Protein AF-A0A2E9CXJ7-F1 (afdb_monomer)

Sequence (44 aa):
MKNKKILINVEPIYLEDH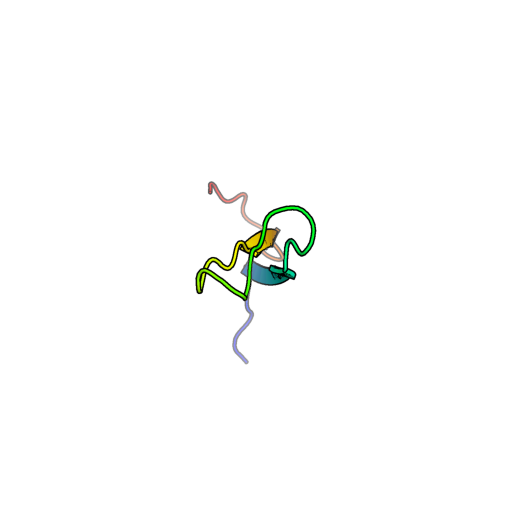SDPSEDSYLWAYKVKIKNNGTKTIKL

Foldseek 3Di:
DDDPQKDKDKDKDWDPVQADVVVPGTDIDIDIDIDGNDPDDDDD

pLDDT: 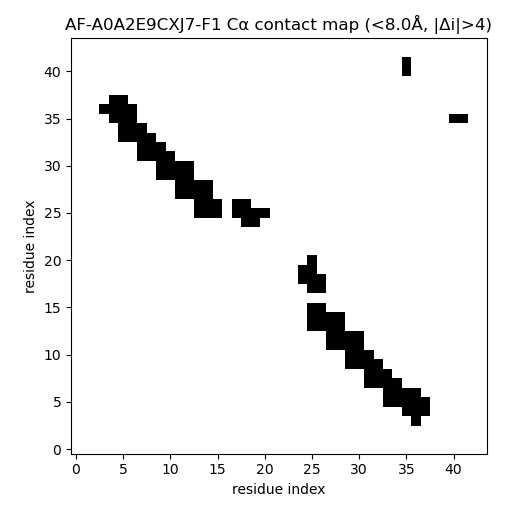mean 88.88, std 12.4, range [44.25, 97.62]

Radius of gyration: 16.64 Å; Cα contacts (8 Å, |Δi|>4): 55; chains: 1; bounding box: 42×19×34 Å

Solvent-accessible surface area (backbone atoms only — not comparable to full-atom values): 3008 Å² total; per-residue (Å²): 132,88,80,67,37,64,45,77,46,75,46,79,40,78,35,65,99,70,38,40,78,92,76,75,37,79,39,69,50,73,50,76,46,78,43,76,73,46,96,64,92,81,82,134

Structure (mmCIF, N/CA/C/O backbone):
data_AF-A0A2E9CXJ7-F1
#
_entry.id   AF-A0A2E9CXJ7-F1
#
loop_
_atom_site.group_PDB
_atom_site.id
_atom_site.type_symbol
_atom_site.label_atom_id
_atom_site.label_alt_id
_atom_site.label_comp_id
_atom_site.label_asym_id
_atom_site.label_entity_id
_atom_site.label_seq_id
_atom_site.pdbx_PDB_ins_code
_atom_site.Cartn_x
_atom_site.Cartn_y
_atom_site.Cartn_z
_atom_site.occupancy
_atom_site.B_iso_or_equiv
_atom_site.auth_seq_id
_atom_site.auth_comp_id
_atom_site.auth_asym_id
_atom_site.auth_atom_id
_atom_site.pdbx_PDB_model_num
ATOM 1 N N . MET A 1 1 ? -26.352 -7.488 11.790 1.00 44.25 1 MET A N 1
ATOM 2 C CA . MET A 1 1 ? -25.633 -6.682 10.771 1.00 44.25 1 MET A CA 1
ATOM 3 C C . MET A 1 1 ? -24.359 -6.105 11.380 1.00 44.25 1 MET A C 1
ATOM 5 O O . MET A 1 1 ? -24.444 -5.448 12.409 1.00 44.25 1 MET A O 1
ATOM 9 N N . LYS A 1 2 ? -23.176 -6.376 10.808 1.00 51.38 2 LYS A N 1
ATOM 10 C CA . LYS A 1 2 ? -21.899 -5.806 11.283 1.00 51.38 2 LYS A CA 1
ATOM 11 C C . LYS A 1 2 ? -21.776 -4.354 10.797 1.00 51.38 2 LYS A C 1
ATOM 13 O O . LYS A 1 2 ? -21.420 -4.130 9.646 1.00 51.38 2 LYS A O 1
ATOM 18 N N . ASN A 1 3 ? -22.033 -3.375 11.667 1.00 59.47 3 ASN A N 1
ATOM 19 C CA . ASN A 1 3 ? -21.704 -1.973 11.388 1.00 59.47 3 ASN A CA 1
ATOM 20 C C . ASN A 1 3 ? -20.181 -1.793 11.447 1.00 59.47 3 ASN A C 1
ATOM 22 O O . ASN A 1 3 ? -19.607 -1.662 12.530 1.00 59.47 3 ASN A O 1
ATOM 26 N N . LYS A 1 4 ? -19.514 -1.795 10.286 1.00 67.25 4 LYS A N 1
ATOM 27 C CA . LYS A 1 4 ? -18.105 -1.395 10.188 1.00 67.25 4 LYS A CA 1
ATOM 28 C C . LYS A 1 4 ? -18.012 0.111 10.445 1.00 67.25 4 LYS A C 1
ATOM 30 O O . LYS A 1 4 ? -18.186 0.920 9.540 1.00 67.25 4 LYS A O 1
ATOM 35 N N . LYS A 1 5 ? -17.770 0.482 11.706 1.00 84.38 5 LYS A N 1
ATOM 36 C CA . LYS A 1 5 ? -17.568 1.882 12.113 1.00 84.38 5 LYS A CA 1
ATOM 37 C C . LYS A 1 5 ? -16.325 2.474 11.460 1.00 84.38 5 LYS A C 1
ATOM 39 O O . LYS A 1 5 ? -16.323 3.659 11.182 1.00 84.38 5 LYS A O 1
ATOM 44 N N . ILE A 1 6 ? -15.319 1.654 11.161 1.00 87.94 6 ILE A N 1
ATOM 45 C CA . ILE A 1 6 ? -14.116 2.061 10.434 1.00 87.94 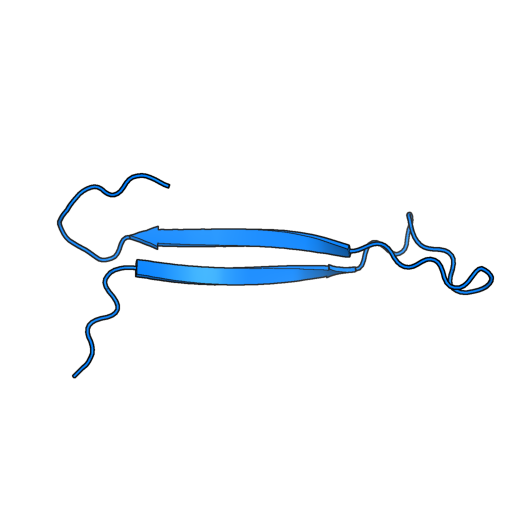6 ILE A CA 1
ATOM 46 C C . ILE A 1 6 ? -14.057 1.303 9.110 1.00 87.94 6 ILE A C 1
ATOM 48 O O . ILE A 1 6 ? -14.207 0.079 9.081 1.00 87.94 6 ILE A O 1
ATOM 52 N N . LEU A 1 7 ? -13.849 2.038 8.023 1.00 90.38 7 LEU A N 1
ATOM 53 C CA . LEU A 1 7 ? -13.589 1.510 6.692 1.00 90.38 7 LEU A CA 1
ATOM 54 C C . LEU A 1 7 ? -12.150 1.858 6.313 1.00 90.38 7 LEU A C 1
ATOM 56 O O . LEU A 1 7 ? -11.754 3.018 6.399 1.00 90.38 7 LEU A O 1
ATOM 60 N N . ILE A 1 8 ? -11.384 0.855 5.901 1.00 91.25 8 ILE A N 1
ATOM 61 C CA . ILE A 1 8 ? -10.014 1.023 5.422 1.00 91.25 8 ILE A CA 1
ATOM 62 C C . ILE A 1 8 ? -9.995 0.551 3.977 1.00 91.25 8 ILE A C 1
ATOM 64 O O . ILE A 1 8 ? -10.331 -0.601 3.704 1.00 91.25 8 ILE A O 1
ATOM 68 N N . ASN A 1 9 ? -9.603 1.443 3.076 1.00 94.19 9 ASN A N 1
ATOM 69 C CA . ASN A 1 9 ? -9.382 1.132 1.674 1.00 94.19 9 ASN A CA 1
ATOM 70 C C . ASN A 1 9 ? -7.888 1.263 1.400 1.00 94.19 9 ASN A C 1
ATOM 72 O O . ASN A 1 9 ? -7.287 2.281 1.743 1.00 94.19 9 ASN A O 1
ATOM 76 N N . VAL A 1 10 ? -7.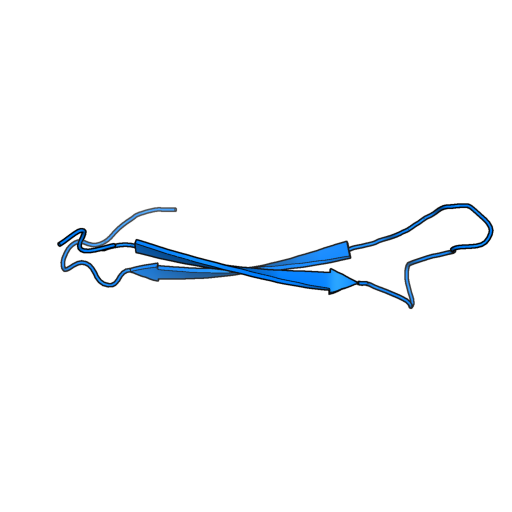304 0.244 0.783 1.00 96.81 10 VAL A N 1
ATOM 77 C CA . VAL A 1 10 ? -5.904 0.250 0.362 1.00 96.81 10 VAL A CA 1
ATOM 78 C C . VAL A 1 10 ? -5.890 0.129 -1.150 1.00 96.81 10 VAL A C 1
ATOM 80 O O . VAL A 1 10 ? -6.433 -0.824 -1.701 1.00 96.81 10 VAL A O 1
ATOM 83 N N . GLU A 1 11 ? -5.304 1.120 -1.808 1.00 97.50 11 GLU A N 1
ATOM 84 C CA . GLU A 1 11 ? -5.114 1.154 -3.255 1.00 97.50 11 GLU A CA 1
ATOM 85 C C . GLU A 1 11 ? -3.616 0.937 -3.526 1.00 97.50 11 GLU A C 1
ATOM 87 O O . GLU A 1 11 ? -2.818 1.822 -3.193 1.00 97.50 11 GLU A O 1
ATOM 92 N N . PRO A 1 12 ? -3.203 -0.235 -4.047 1.00 97.00 12 PRO A N 1
ATOM 93 C CA . PRO A 1 12 ? -1.826 -0.451 -4.472 1.00 97.00 12 PRO A CA 1
ATOM 94 C C . PRO A 1 12 ? -1.569 0.277 -5.794 1.00 97.00 12 PRO A C 1
ATOM 96 O O . PRO A 1 12 ? -2.446 0.356 -6.655 1.00 97.00 12 PRO A O 1
ATOM 99 N N . ILE A 1 13 ? -0.363 0.811 -5.951 1.00 97.62 13 ILE A N 1
ATOM 100 C CA . ILE A 1 13 ? 0.075 1.544 -7.136 1.00 97.62 13 ILE A CA 1
ATOM 101 C C . ILE A 1 13 ? 1.445 0.990 -7.512 1.00 97.62 13 ILE A C 1
ATOM 103 O O . ILE A 1 13 ? 2.401 1.150 -6.755 1.00 97.62 13 ILE A O 1
ATOM 107 N N . TYR A 1 14 ? 1.538 0.327 -8.660 1.00 97.31 14 TYR A N 1
ATOM 108 C CA . TYR A 1 14 ? 2.829 -0.085 -9.200 1.00 97.31 14 TYR A CA 1
ATOM 109 C C . TYR A 1 14 ? 3.588 1.144 -9.710 1.00 97.31 14 TYR A C 1
ATOM 111 O O . TYR A 1 14 ? 2.999 1.997 -10.376 1.00 97.31 14 TYR A O 1
ATOM 119 N N . LEU A 1 15 ? 4.868 1.256 -9.361 1.00 97.25 15 LEU A N 1
ATOM 120 C CA . LEU A 1 15 ? 5.722 2.374 -9.749 1.00 97.25 15 LEU A CA 1
ATOM 121 C C . LEU A 1 15 ? 6.651 1.929 -10.877 1.00 97.25 15 LEU A C 1
ATOM 123 O O . LEU A 1 15 ? 7.786 1.525 -10.626 1.00 97.25 15 LEU A O 1
ATOM 127 N N . GLU A 1 16 ? 6.148 1.995 -12.109 1.00 95.81 16 GLU A N 1
ATOM 128 C CA . GLU A 1 16 ? 6.867 1.566 -13.316 1.00 95.81 16 GLU A CA 1
ATOM 129 C C . GLU A 1 16 ? 8.190 2.324 -13.494 1.00 95.81 16 GLU A C 1
ATOM 131 O O . GLU A 1 16 ? 9.232 1.689 -13.598 1.00 95.81 16 GLU A O 1
ATOM 136 N N . ASP A 1 17 ? 8.180 3.657 -13.366 1.00 97.12 17 ASP A N 1
ATOM 137 C CA . ASP A 1 17 ? 9.381 4.511 -13.477 1.00 97.12 17 ASP A CA 1
ATOM 138 C C . ASP A 1 17 ? 10.474 4.207 -12.431 1.00 97.12 17 ASP A C 1
ATOM 140 O O . ASP A 1 17 ? 11.608 4.672 -12.542 1.00 97.12 17 ASP A O 1
ATOM 144 N N . HIS A 1 18 ? 10.129 3.457 -11.382 1.00 95.56 18 HIS A N 1
ATOM 145 C CA . HIS A 1 18 ? 11.025 3.076 -10.290 1.00 95.56 18 HIS A CA 1
ATOM 146 C C . HIS A 1 18 ? 11.233 1.561 -10.185 1.00 95.56 18 HIS A C 1
ATOM 148 O O . HIS A 1 18 ? 11.768 1.086 -9.182 1.00 95.56 18 HIS A O 1
ATOM 154 N N . SER A 1 19 ? 10.793 0.807 -11.190 1.00 96.62 19 SER A N 1
ATOM 155 C CA . SER A 1 19 ? 10.947 -0.641 -11.258 1.00 96.62 19 SER A CA 1
ATOM 156 C C . SER A 1 19 ? 11.849 -1.026 -12.424 1.00 96.62 19 SER A C 1
ATOM 158 O O . SER A 1 19 ? 11.8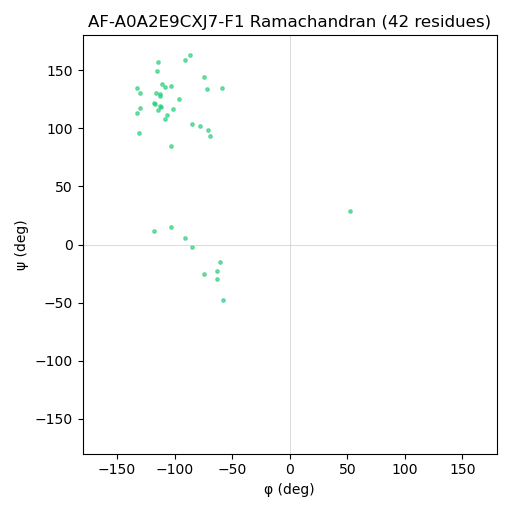60 -0.365 -13.457 1.00 96.62 19 SER A O 1
ATOM 160 N N . ASP A 1 20 ? 12.570 -2.130 -12.267 1.00 97.25 20 ASP A N 1
ATOM 161 C CA . ASP A 1 20 ? 13.357 -2.751 -13.328 1.00 97.25 20 ASP A CA 1
ATOM 162 C C . ASP A 1 20 ? 13.036 -4.253 -13.377 1.00 97.25 20 ASP A C 1
ATOM 164 O O . ASP A 1 20 ? 13.606 -5.036 -12.609 1.00 97.25 20 ASP A O 1
ATOM 168 N N . PRO A 1 21 ? 12.112 -4.678 -14.260 1.00 95.38 21 PRO A N 1
ATOM 169 C CA . PRO A 1 21 ? 11.759 -6.087 -14.397 1.00 95.38 21 PRO A CA 1
ATOM 170 C C . PRO A 1 21 ? 12.917 -6.976 -14.861 1.00 95.38 21 PRO A C 1
ATOM 172 O O . PRO A 1 21 ? 12.869 -8.180 -14.635 1.00 95.38 21 PRO A O 1
ATOM 175 N N . SER A 1 22 ? 13.938 -6.414 -15.522 1.00 97.31 22 SER A N 1
ATOM 176 C CA . SER A 1 22 ? 15.091 -7.185 -16.006 1.00 97.31 22 SER A CA 1
ATOM 177 C C . SER A 1 22 ? 16.042 -7.597 -14.881 1.00 97.31 22 SER A C 1
ATOM 179 O O . SER A 1 22 ? 16.695 -8.632 -14.980 1.00 97.31 22 SER A O 1
ATOM 181 N N . GLU A 1 23 ? 16.031 -6.836 -13.786 1.00 97.56 23 GLU A N 1
ATOM 182 C CA . GLU A 1 23 ? 16.771 -7.098 -12.547 1.00 97.56 23 GLU A CA 1
ATOM 183 C C . GLU A 1 23 ? 15.860 -7.661 -11.437 1.00 97.56 23 GLU A C 1
ATOM 185 O O . GLU A 1 23 ? 16.211 -7.637 -10.257 1.00 97.56 23 GLU A O 1
ATOM 190 N N . ASP A 1 24 ? 14.653 -8.125 -11.790 1.00 96.44 24 ASP A N 1
ATOM 191 C CA . ASP A 1 24 ? 13.622 -8.599 -10.855 1.00 96.44 24 ASP A CA 1
ATOM 192 C C . ASP A 1 24 ? 13.277 -7.597 -9.726 1.00 96.44 24 ASP A C 1
ATOM 194 O O . ASP A 1 24 ? 12.847 -7.966 -8.627 1.00 96.44 24 ASP A O 1
ATOM 198 N N . SER A 1 25 ? 13.424 -6.298 -9.998 1.00 96.19 25 SER A N 1
ATOM 199 C CA . SER A 1 25 ? 13.174 -5.214 -9.049 1.00 96.19 25 SER A CA 1
ATOM 200 C C . SER A 1 25 ? 11.818 -4.557 -9.311 1.00 96.19 25 SER A C 1
ATOM 202 O O . SER A 1 25 ? 11.590 -3.946 -10.355 1.00 96.19 25 SER A O 1
ATOM 204 N N . TYR A 1 26 ? 10.899 -4.643 -8.346 1.00 97.19 26 TYR A N 1
ATOM 205 C CA . TYR A 1 26 ? 9.528 -4.144 -8.490 1.00 97.19 26 TYR A CA 1
ATOM 206 C C . TYR A 1 26 ? 9.140 -3.264 -7.309 1.00 97.19 26 TYR A C 1
ATOM 208 O O . TYR A 1 26 ? 9.034 -3.737 -6.174 1.00 97.19 26 TYR A O 1
ATOM 216 N N . LEU A 1 27 ? 8.861 -1.991 -7.581 1.00 97.19 27 LEU A N 1
ATOM 217 C CA . LEU A 1 27 ? 8.465 -1.034 -6.561 1.00 97.19 27 LEU A CA 1
ATOM 218 C C . LEU A 1 27 ? 6.961 -0.762 -6.599 1.00 97.19 27 LEU A C 1
ATOM 220 O O . LEU A 1 27 ? 6.352 -0.558 -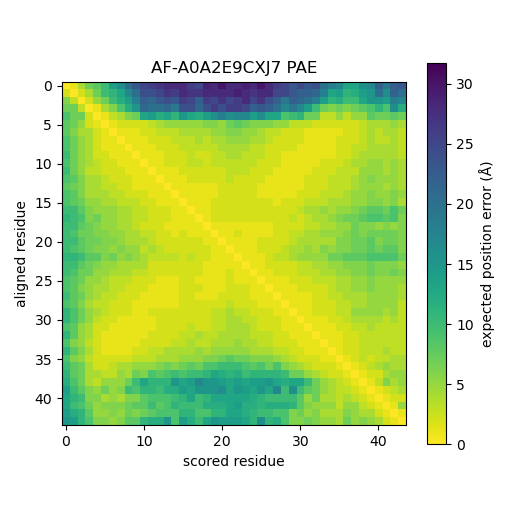7.648 1.00 97.19 27 LEU A O 1
ATOM 224 N N . TRP A 1 28 ? 6.360 -0.729 -5.412 1.00 97.50 28 TRP A N 1
ATOM 225 C CA . TRP A 1 28 ? 4.940 -0.465 -5.226 1.00 97.50 28 TRP A CA 1
ATOM 226 C C . TRP A 1 28 ? 4.749 0.611 -4.162 1.00 97.50 28 TRP A C 1
ATOM 228 O O . TRP A 1 28 ? 5.276 0.514 -3.054 1.00 97.50 28 TRP A O 1
ATOM 238 N N . ALA A 1 29 ? 3.945 1.616 -4.481 1.00 97.06 29 ALA 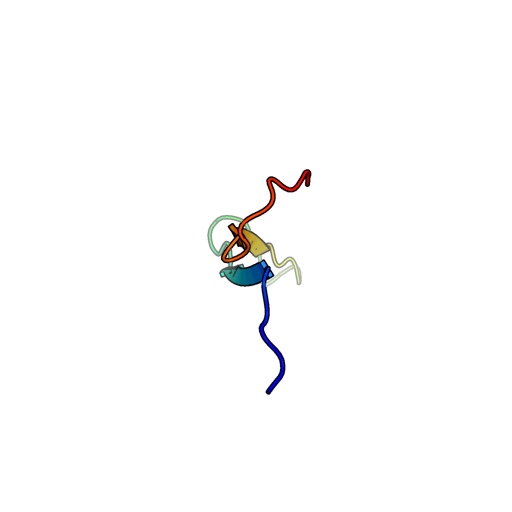A N 1
ATOM 239 C CA . ALA A 1 29 ? 3.359 2.510 -3.498 1.00 97.06 29 ALA A CA 1
ATOM 240 C C . ALA A 1 29 ? 2.002 1.969 -3.039 1.00 97.06 29 ALA A C 1
ATOM 242 O O . ALA A 1 29 ? 1.329 1.206 -3.734 1.00 97.06 29 ALA A O 1
ATOM 243 N N . TYR A 1 30 ? 1.560 2.407 -1.865 1.00 96.06 30 TYR A N 1
ATOM 244 C CA . TYR A 1 30 ? 0.218 2.124 -1.380 1.00 96.06 30 TYR A CA 1
ATOM 245 C C . TYR A 1 30 ? -0.436 3.400 -0.864 1.00 96.06 30 TYR A C 1
ATOM 247 O O . TYR A 1 30 ? 0.151 4.180 -0.114 1.00 96.06 30 TYR A O 1
ATOM 255 N N . LYS A 1 31 ? -1.693 3.604 -1.255 1.00 96.44 31 LYS A N 1
ATOM 256 C CA . LYS A 1 31 ? -2.529 4.693 -0.761 1.00 96.44 31 LYS A CA 1
ATOM 257 C C . LYS A 1 31 ? -3.575 4.128 0.185 1.00 96.44 31 LYS A C 1
ATOM 259 O O . LYS A 1 31 ? -4.495 3.428 -0.235 1.00 96.44 31 LYS A O 1
ATOM 264 N N . VAL A 1 32 ? -3.446 4.452 1.469 1.00 94.94 32 VAL A N 1
ATOM 265 C CA . VAL A 1 32 ? -4.415 4.049 2.494 1.00 94.94 32 VAL A CA 1
ATOM 266 C C . VAL A 1 32 ? -5.410 5.180 2.728 1.00 94.94 32 VAL A C 1
ATOM 268 O O . VAL A 1 32 ? -5.030 6.304 3.047 1.00 94.94 32 VAL A O 1
ATOM 271 N N . LYS A 1 33 ? -6.702 4.881 2.596 1.00 93.31 33 LYS A N 1
ATOM 272 C CA . LYS A 1 33 ? -7.803 5.772 2.974 1.00 93.31 33 LYS A CA 1
ATOM 273 C C . LYS A 1 33 ? -8.533 5.165 4.161 1.00 93.31 33 LYS A C 1
ATOM 275 O O . LYS A 1 33 ? -9.098 4.077 4.058 1.00 93.31 33 LYS A O 1
ATOM 280 N N . ILE A 1 34 ? -8.546 5.885 5.276 1.00 91.69 34 ILE A N 1
ATOM 281 C CA . ILE A 1 34 ? -9.204 5.453 6.511 1.00 91.69 34 ILE A CA 1
ATOM 282 C C . ILE A 1 34 ? -10.390 6.370 6.751 1.00 91.69 34 ILE A C 1
ATOM 284 O O . ILE A 1 34 ? -10.238 7.580 6.902 1.00 91.69 34 ILE A O 1
ATOM 288 N N . LYS A 1 35 ? -11.585 5.786 6.768 1.00 90.50 35 LYS A N 1
ATOM 289 C CA . LYS A 1 35 ? -12.838 6.494 6.996 1.00 90.50 35 L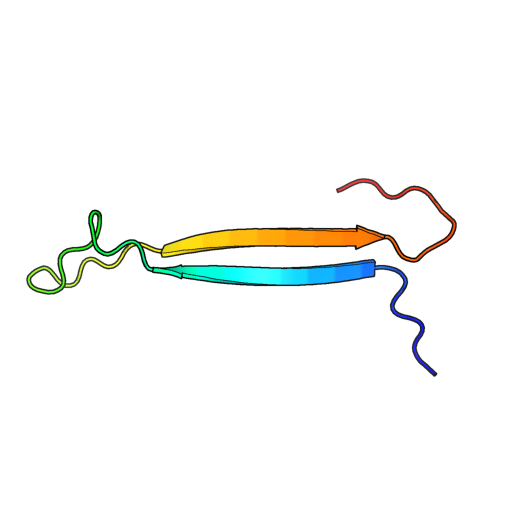YS A CA 1
ATOM 290 C C . LYS A 1 35 ? -13.456 6.025 8.303 1.00 90.50 35 LYS A C 1
ATOM 292 O O . LYS A 1 35 ? -13.860 4.869 8.439 1.00 90.50 35 LYS A O 1
ATOM 297 N N . ASN A 1 36 ? -13.559 6.945 9.253 1.00 88.94 36 ASN A N 1
ATOM 298 C CA . ASN A 1 36 ? -14.341 6.746 10.461 1.00 88.94 36 ASN A CA 1
ATOM 299 C C . ASN A 1 36 ? -15.809 7.100 10.182 1.00 88.94 36 ASN A C 1
ATOM 301 O O . ASN A 1 36 ? -16.170 8.267 10.098 1.00 88.94 36 ASN A O 1
ATOM 305 N N . ASN A 1 37 ? -16.642 6.077 10.022 1.00 86.50 37 ASN A N 1
ATOM 306 C CA . ASN A 1 37 ? -18.103 6.166 9.938 1.00 86.50 37 ASN A CA 1
ATOM 307 C C . ASN A 1 37 ? -18.773 6.029 11.322 1.00 86.50 37 ASN A C 1
ATOM 309 O O . ASN A 1 37 ? -19.993 5.898 11.416 1.00 86.50 37 ASN A O 1
ATOM 313 N N . GLY A 1 38 ? -17.988 5.961 12.400 1.00 83.44 38 GLY A N 1
ATOM 314 C CA . GLY A 1 38 ? -18.471 5.939 13.773 1.00 83.44 38 GLY A CA 1
ATOM 315 C C . GLY A 1 38 ? -18.673 7.345 14.336 1.00 83.44 38 GLY A C 1
ATOM 316 O O . GLY A 1 38 ? -18.126 8.324 13.847 1.00 83.44 38 GLY A O 1
ATOM 317 N N . THR A 1 39 ? -19.432 7.439 15.425 1.00 80.56 39 THR A N 1
ATOM 318 C CA . THR A 1 39 ? -19.712 8.704 16.127 1.00 80.56 39 THR A CA 1
ATOM 319 C C . THR A 1 39 ? -18.638 9.105 17.141 1.00 80.56 39 THR A C 1
ATOM 321 O O . THR A 1 39 ? -18.755 10.141 17.785 1.00 80.56 39 THR A O 1
ATOM 324 N N . LYS A 1 40 ? -17.602 8.279 17.323 1.00 82.06 40 LYS A N 1
ATOM 325 C CA . LYS A 1 40 ? -16.488 8.542 18.242 1.00 82.06 40 LYS A CA 1
ATOM 326 C C . LYS A 1 40 ? -15.242 8.876 17.442 1.00 82.06 40 LYS A C 1
ATOM 328 O O . LYS A 1 40 ? -14.935 8.154 16.496 1.00 82.06 40 LYS A O 1
ATOM 333 N N . THR A 1 41 ? -14.510 9.907 17.847 1.00 81.12 41 THR A N 1
ATOM 334 C CA . THR A 1 41 ? -13.178 10.204 17.310 1.00 81.12 41 THR A CA 1
AT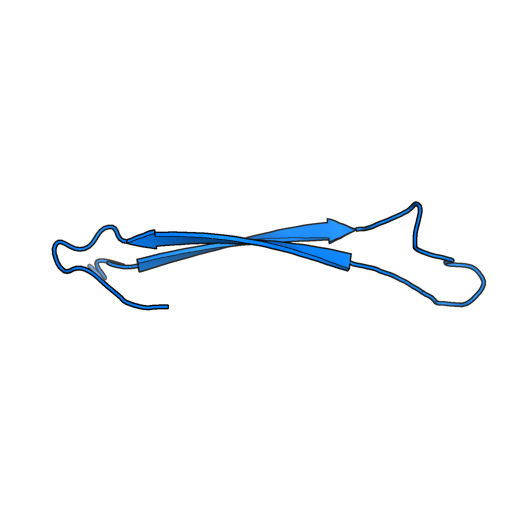OM 335 C C . THR A 1 41 ? -12.253 9.014 17.555 1.00 81.12 41 THR A C 1
ATOM 337 O O . THR A 1 41 ? -12.247 8.449 18.649 1.00 81.12 41 THR A O 1
ATOM 340 N N . ILE A 1 42 ? -11.493 8.623 16.535 1.00 79.69 42 ILE A N 1
ATOM 341 C CA . ILE A 1 42 ? -10.473 7.577 16.643 1.00 79.69 42 ILE A CA 1
ATOM 342 C C . ILE A 1 42 ? -9.087 8.167 16.418 1.00 79.69 42 ILE A C 1
ATOM 344 O O . ILE A 1 42 ? -8.947 9.207 15.773 1.00 79.69 42 ILE A O 1
ATOM 348 N N . LYS A 1 43 ? -8.077 7.478 16.944 1.00 79.44 43 LYS A N 1
ATOM 349 C CA . LYS A 1 43 ? -6.665 7.763 16.713 1.00 79.44 43 LYS A CA 1
ATOM 350 C C . LYS A 1 43 ? -6.080 6.635 15.864 1.00 79.44 43 LYS A C 1
ATOM 352 O O . LYS A 1 43 ? -6.456 5.481 16.077 1.00 79.44 43 LYS A O 1
ATOM 357 N N . LEU A 1 44 ? -5.245 7.007 14.895 1.00 77.69 44 LEU A N 1
ATOM 358 C CA . LEU A 1 44 ? -4.479 6.072 14.076 1.00 77.69 44 LEU A CA 1
ATOM 359 C C . LEU A 1 44 ? -3.324 5.473 14.882 1.00 77.69 44 LEU A C 1
ATOM 361 O O . LEU A 1 44 ? -2.699 6.254 15.641 1.00 77.69 44 LEU A O 1
#

Mean predicted aligned error: 5.57 Å

Secondary structure (DSSP, 8-state):
----SEEEEEEEEE-GGG-BGGGTB--EEEEEEEEE-SSS----